Protein AF-A0A0D2LMX5-F1 (afdb_monomer_lite)

Radius of gyration: 14.38 Å; chains: 1; bounding box: 54×28×30 Å

InterPro domains:
  IPR016156 FAD/NAD-linked reductase, dimerisation domain superfamily [G3DSA:3.30.390.30] (10-104)
  IPR016156 FAD/NAD-linked reductase, dimerisation domain superfamily [SSF55424] (2-98)
  IPR048618 Monodehydroascorbate reductase 3-like, C-terminal domain [PF21791] (8-97)
  IPR050446 FAD-dependent Oxidoreductases and Apoptosis Regulators [PTHR43557] (4-88)

Se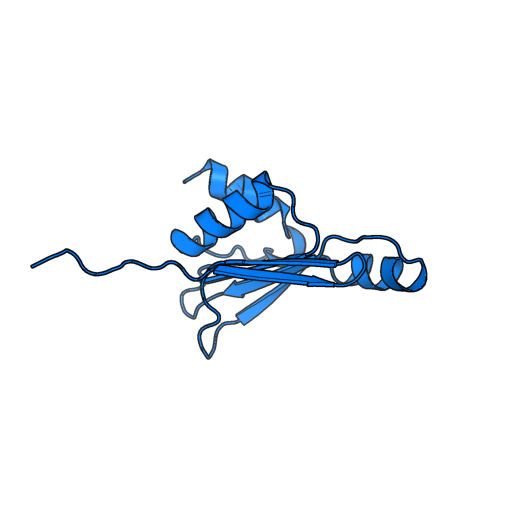quence (108 aa):
DPAPYDYFPFFYSRIFGLSWVFHGLAPPGSKVVPFGLPAALEAAPKGEAAKFGAYWVDAEGRVAGVFLESGSNDENAAAKAVAKARVAAPGDLGEQGAGFLLAAAAKL

Secondary structure (DSSP, 8-state):
-PPP--PPPEEEEEETTEEEEEEE---TTPEEEEESHHHHHHHGGGT----EEEEEE-TTSBEEEEEEES--HHHHHHHHHHHHHTPBPPTTHHHHHHHHHHHHHTT-

Structure (mmCIF, N/CA/C/O backbone):
data_AF-A0A0D2LMX5-F1
#
_entry.id   AF-A0A0D2LMX5-F1
#
loop_
_atom_site.group_PDB
_atom_site.id
_atom_site.type_symbol
_atom_site.label_atom_id
_atom_site.label_alt_id
_atom_site.label_comp_id
_atom_site.label_asym_id
_atom_site.label_entity_id
_atom_site.label_seq_id
_atom_site.pdbx_PDB_ins_code
_atom_site.Cartn_x
_atom_site.Cartn_y
_atom_site.Cartn_z
_atom_site.occupancy
_atom_site.B_iso_or_equiv
_atom_site.auth_seq_id
_atom_site.auth_comp_id
_atom_site.auth_asym_id
_atom_site.auth_atom_id
_atom_site.pdbx_PDB_model_num
ATOM 1 N N . ASP A 1 1 ? -33.982 15.257 -3.112 1.00 77.00 1 ASP A N 1
ATOM 2 C CA . ASP A 1 1 ? -32.548 15.589 -2.995 1.00 77.00 1 ASP A CA 1
ATOM 3 C C . ASP A 1 1 ? -31.690 14.495 -3.604 1.00 77.00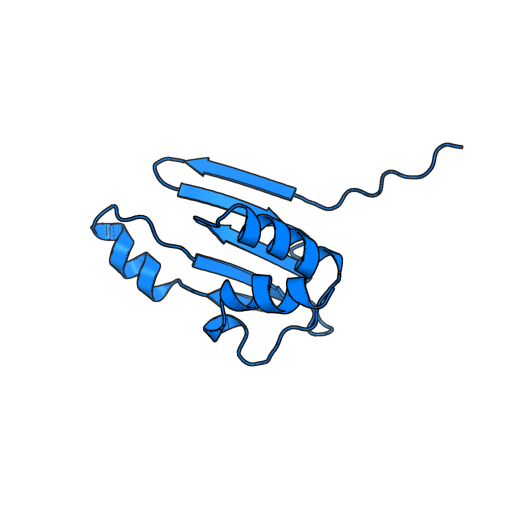 1 ASP A C 1
ATOM 5 O O . ASP A 1 1 ? -32.049 13.329 -3.450 1.00 77.00 1 ASP A O 1
ATOM 9 N N . PRO A 1 2 ? -30.619 14.828 -4.345 1.00 86.12 2 PRO A N 1
ATOM 10 C CA . PRO A 1 2 ? -29.675 13.828 -4.830 1.00 86.12 2 PRO A CA 1
ATOM 11 C C . PRO A 1 2 ? -28.894 13.217 -3.661 1.00 86.12 2 PRO A C 1
ATOM 13 O O . PRO A 1 2 ? -28.642 13.879 -2.653 1.00 86.12 2 PRO A O 1
ATOM 16 N N . ALA A 1 3 ? -28.500 11.952 -3.807 1.00 90.12 3 ALA A N 1
ATOM 17 C CA . ALA A 1 3 ? -27.632 11.295 -2.838 1.00 90.12 3 ALA A CA 1
ATOM 18 C C . ALA A 1 3 ? -26.283 12.040 -2.718 1.00 90.12 3 ALA A C 1
ATOM 20 O O . ALA A 1 3 ? -25.789 12.567 -3.721 1.00 90.12 3 ALA A O 1
ATOM 21 N N . PRO A 1 4 ? -25.675 12.088 -1.518 1.00 93.44 4 PRO A N 1
ATOM 22 C CA . PRO A 1 4 ? -24.372 12.716 -1.329 1.00 93.44 4 PRO A CA 1
ATOM 23 C C . PRO A 1 4 ? -23.278 11.984 -2.120 1.00 93.44 4 PRO A C 1
ATOM 25 O O . PRO A 1 4 ? -23.334 10.769 -2.315 1.00 93.44 4 PRO A O 1
ATOM 28 N N . TYR A 1 5 ? -22.267 12.731 -2.567 1.00 94.00 5 TYR A N 1
ATOM 29 C CA . TYR A 1 5 ? -21.134 12.179 -3.309 1.00 94.00 5 TYR A CA 1
ATOM 30 C C . TYR A 1 5 ? -20.183 11.415 -2.374 1.00 94.00 5 TYR A C 1
ATOM 32 O O . TYR A 1 5 ? -19.491 12.019 -1.555 1.00 94.00 5 TYR A O 1
ATOM 40 N N . ASP A 1 6 ? -20.139 10.088 -2.512 1.00 91.88 6 ASP A N 1
ATOM 41 C CA . ASP A 1 6 ? -19.256 9.194 -1.749 1.00 91.88 6 ASP A CA 1
ATOM 42 C C . ASP A 1 6 ? -17.892 9.033 -2.445 1.00 91.88 6 ASP A C 1
ATOM 44 O O . ASP A 1 6 ? -17.617 8.051 -3.145 1.00 91.88 6 ASP A O 1
ATOM 48 N N . TYR A 1 7 ? -17.039 10.051 -2.315 1.00 94.88 7 TYR A N 1
ATOM 49 C CA . TYR A 1 7 ? -15.689 10.020 -2.873 1.00 94.88 7 TYR A CA 1
ATOM 50 C C . TYR A 1 7 ? -14.752 9.157 -2.028 1.00 94.88 7 TYR A C 1
ATOM 52 O O . TYR A 1 7 ? -14.499 9.455 -0.861 1.00 94.88 7 TYR A O 1
ATOM 60 N N . PHE A 1 8 ? -14.134 8.152 -2.652 1.00 97.00 8 PHE A N 1
ATOM 61 C CA . PHE A 1 8 ? -12.990 7.467 -2.063 1.00 97.00 8 PHE A CA 1
ATOM 62 C C . PHE A 1 8 ? -11.689 8.121 -2.548 1.00 97.00 8 PHE A C 1
ATOM 64 O O . PHE A 1 8 ? -11.441 8.095 -3.759 1.00 97.00 8 PHE A O 1
ATOM 71 N N . PRO A 1 9 ? -10.852 8.686 -1.657 1.00 98.19 9 PRO A N 1
ATOM 72 C CA . PRO A 1 9 ? -9.708 9.460 -2.098 1.00 98.19 9 PRO A CA 1
ATOM 73 C C . PRO A 1 9 ? -8.698 8.636 -2.889 1.00 98.19 9 PRO A C 1
ATOM 75 O O . PRO A 1 9 ? -8.311 7.523 -2.520 1.00 98.19 9 PRO A O 1
ATOM 78 N N . PHE A 1 10 ? -8.283 9.228 -4.001 1.00 98.12 10 PHE A N 1
ATOM 79 C CA . PHE A 1 10 ? -7.293 8.696 -4.910 1.00 98.12 10 PHE A CA 1
ATOM 80 C C . PHE A 1 10 ? -6.392 9.834 -5.374 1.00 98.12 10 PHE A C 1
ATOM 82 O O . PHE A 1 10 ? -6.871 10.889 -5.791 1.00 98.12 10 PHE A O 1
ATOM 89 N N . PHE A 1 11 ? -5.088 9.613 -5.299 1.00 98.19 11 PHE A N 1
ATOM 90 C CA . PHE A 1 11 ? -4.081 10.516 -5.832 1.00 98.19 11 PHE A CA 1
ATOM 91 C C . PHE A 1 11 ? -3.010 9.692 -6.539 1.00 98.19 11 PHE A C 1
ATOM 93 O O . PHE A 1 11 ? -2.763 8.549 -6.168 1.00 98.19 11 PHE A O 1
ATOM 100 N N . TYR A 1 12 ? -2.377 10.245 -7.563 1.00 98.12 12 TYR A N 1
ATOM 101 C CA . TYR A 1 12 ? -1.268 9.587 -8.240 1.00 98.12 12 TYR A CA 1
ATOM 102 C C . TYR A 1 12 ? -0.325 10.632 -8.817 1.00 98.12 12 TYR A C 1
ATOM 104 O O . TYR A 1 12 ? -0.717 11.776 -9.055 1.00 98.12 12 TYR A O 1
ATOM 112 N N . SER A 1 13 ? 0.914 10.227 -9.068 1.00 97.81 13 SER A N 1
ATOM 113 C CA . SER A 1 13 ? 1.858 11.042 -9.820 1.00 97.81 13 SER A CA 1
ATOM 114 C C . SER A 1 13 ? 2.847 10.171 -10.577 1.00 97.81 13 SER A C 1
ATOM 116 O O . SER A 1 13 ? 3.034 8.989 -10.281 1.00 97.81 13 SER A O 1
ATOM 118 N N . ARG A 1 14 ? 3.467 10.770 -11.592 1.00 96.31 14 ARG A N 1
ATOM 119 C CA . ARG A 1 14 ? 4.505 10.150 -12.409 1.00 96.31 14 ARG A CA 1
ATOM 120 C C . ARG A 1 14 ? 5.602 11.160 -12.675 1.00 96.31 14 ARG A C 1
ATOM 122 O O . ARG A 1 14 ? 5.317 12.277 -13.106 1.00 96.31 14 ARG A O 1
ATOM 129 N N . ILE A 1 15 ? 6.842 10.766 -12.426 1.00 93.69 15 ILE A N 1
ATOM 130 C CA . ILE A 1 15 ? 8.015 11.590 -12.708 1.00 93.69 15 ILE A CA 1
ATOM 131 C C . ILE A 1 15 ? 9.225 10.690 -12.953 1.00 93.69 15 ILE A C 1
ATOM 133 O O . ILE A 1 15 ? 9.467 9.748 -12.203 1.00 93.69 15 ILE A O 1
ATOM 137 N N . PHE A 1 16 ? 9.994 10.971 -14.006 1.00 89.19 16 PHE A N 1
ATOM 138 C CA . PHE A 1 16 ? 11.065 10.082 -14.473 1.00 89.19 16 PHE A CA 1
ATOM 139 C C . PHE A 1 16 ? 10.542 8.647 -14.694 1.00 89.19 16 PHE A C 1
ATOM 141 O O . PHE A 1 16 ? 9.513 8.471 -15.342 1.00 89.19 16 PHE A O 1
ATOM 148 N N . GLY A 1 17 ? 11.237 7.635 -14.167 1.00 87.19 17 GLY A N 1
ATOM 149 C CA . GLY A 1 17 ? 10.792 6.239 -14.169 1.00 87.19 17 GLY A CA 1
ATOM 150 C C . GLY A 1 17 ? 9.832 5.870 -13.032 1.00 87.19 17 GLY A C 1
ATOM 151 O O . GLY A 1 17 ? 9.473 4.704 -12.925 1.00 87.19 17 GLY A O 1
ATOM 152 N N . LEU A 1 18 ? 9.432 6.825 -12.185 1.00 91.69 18 LEU A N 1
ATOM 153 C CA . LEU A 1 18 ? 8.546 6.585 -11.045 1.00 91.69 18 LEU A CA 1
ATOM 154 C C . LEU A 1 18 ? 7.082 6.768 -11.446 1.00 91.69 18 LEU A C 1
ATOM 156 O O . LEU A 1 18 ? 6.716 7.723 -12.143 1.00 91.69 18 LEU A O 1
ATOM 160 N N . SER A 1 19 ? 6.232 5.872 -10.960 1.00 95.44 19 SER A N 1
ATOM 161 C CA . SER A 1 19 ? 4.786 5.929 -11.104 1.00 95.44 19 SER A CA 1
ATOM 162 C C . SER A 1 19 ? 4.126 5.347 -9.865 1.00 95.44 19 SER A C 1
ATOM 164 O O . SER A 1 19 ? 4.043 4.126 -9.708 1.00 95.44 19 SER A O 1
ATOM 166 N N . TRP A 1 20 ? 3.547 6.222 -9.050 1.00 98.06 20 TRP A N 1
ATOM 167 C CA . TRP A 1 20 ? 2.923 5.833 -7.796 1.00 98.06 20 TRP A CA 1
ATOM 168 C C . TRP A 1 20 ? 1.472 6.268 -7.702 1.00 98.06 20 TRP A C 1
ATOM 170 O O . TRP A 1 20 ? 1.046 7.278 -8.272 1.00 98.06 20 TRP A O 1
ATOM 180 N N . VAL A 1 21 ? 0.725 5.497 -6.922 1.00 98.38 21 VAL A N 1
ATOM 181 C CA . VAL A 1 21 ? -0.652 5.785 -6.536 1.00 98.38 21 VAL A CA 1
ATOM 182 C C . VAL A 1 21 ? -0.777 5.845 -5.020 1.00 98.38 21 VAL A C 1
ATOM 184 O O . VAL A 1 21 ? -0.013 5.222 -4.283 1.00 98.38 21 VAL A O 1
ATOM 187 N N . PHE A 1 22 ? -1.786 6.572 -4.563 1.00 98.69 22 PHE A N 1
ATOM 188 C CA . PHE A 1 22 ? -2.264 6.577 -3.197 1.00 98.69 22 PHE A CA 1
ATOM 189 C C . PHE A 1 22 ? -3.776 6.354 -3.183 1.00 98.69 22 PHE A C 1
ATOM 191 O O . PHE A 1 22 ? -4.531 7.090 -3.823 1.00 98.69 22 PHE A O 1
ATOM 198 N N . HIS A 1 23 ? -4.214 5.347 -2.436 1.00 98.56 23 HIS A N 1
ATOM 199 C CA . HIS A 1 23 ? -5.617 5.020 -2.208 1.00 98.56 23 HIS A CA 1
ATOM 200 C C . HIS A 1 23 ? -5.971 5.223 -0.738 1.00 98.56 23 HIS A C 1
ATOM 202 O O . HIS A 1 23 ? -5.273 4.707 0.129 1.00 98.56 23 HIS A O 1
ATOM 208 N N . GLY A 1 24 ? -7.089 5.893 -0.456 1.00 98.19 24 GLY A N 1
ATOM 209 C CA . GLY A 1 24 ? -7.623 6.039 0.897 1.00 98.19 24 GLY A CA 1
ATOM 210 C C . GLY A 1 24 ? -7.132 7.289 1.617 1.00 98.19 24 GLY A C 1
ATOM 211 O O . GLY A 1 24 ? -7.041 8.362 1.032 1.00 98.19 24 GLY A O 1
ATOM 212 N N . LEU A 1 25 ? -6.898 7.184 2.919 1.00 96.88 25 LEU A N 1
ATOM 213 C CA . LEU A 1 25 ? -6.609 8.321 3.789 1.00 96.88 25 LEU A CA 1
ATOM 214 C C . LEU A 1 25 ? -5.302 8.119 4.547 1.00 96.88 25 LEU A C 1
ATOM 216 O O . LEU A 1 25 ? -4.903 6.997 4.843 1.00 96.88 25 LEU A O 1
ATOM 220 N N . ALA A 1 26 ? -4.695 9.235 4.939 1.00 95.94 26 ALA A N 1
ATOM 221 C CA . ALA A 1 26 ? -3.600 9.290 5.900 1.00 95.94 26 ALA A CA 1
ATOM 222 C C . ALA A 1 26 ? -4.068 10.046 7.160 1.00 95.94 26 ALA A C 1
ATOM 224 O O . ALA A 1 26 ? -3.736 11.223 7.318 1.00 95.94 26 ALA A O 1
ATOM 225 N N . PRO A 1 27 ? -4.915 9.441 8.020 1.00 92.56 27 PRO A N 1
ATOM 226 C CA . PRO A 1 27 ? -5.452 10.132 9.187 1.00 92.56 27 PRO A CA 1
ATOM 227 C C . PRO A 1 27 ? -4.337 10.515 10.172 1.00 92.56 27 PRO A C 1
ATOM 229 O O . PRO A 1 27 ? -3.393 9.745 10.350 1.00 92.56 27 PRO A O 1
ATOM 232 N N . PRO A 1 28 ? -4.438 11.653 10.876 1.00 93.75 28 PRO A N 1
ATOM 233 C CA . PRO A 1 28 ? -3.526 11.961 11.972 1.00 93.75 28 PRO A CA 1
ATOM 234 C C . PRO A 1 28 ? -3.466 10.818 12.996 1.00 93.75 28 PRO A C 1
ATOM 236 O O . PRO A 1 28 ? -4.493 10.253 13.363 1.00 93.75 28 PRO A O 1
ATOM 239 N N . GLY A 1 29 ? -2.260 10.476 13.456 1.00 92.75 29 GLY A N 1
ATOM 240 C CA . GLY A 1 29 ? -2.048 9.408 14.441 1.00 92.75 29 GLY A CA 1
ATOM 241 C C . GLY A 1 29 ? -2.018 7.985 13.873 1.00 92.75 29 GLY A C 1
ATOM 242 O O . GLY A 1 29 ? -1.762 7.049 14.626 1.00 92.75 29 GLY A O 1
ATOM 243 N N . SER A 1 30 ? -2.221 7.796 12.566 1.00 96.94 30 SER A N 1
ATOM 244 C CA . SER A 1 30 ? -2.042 6.486 11.933 1.00 96.94 30 SER A CA 1
ATOM 245 C C . SER A 1 30 ? -0.588 6.014 12.001 1.00 96.94 30 SER A C 1
ATOM 247 O O . SER A 1 30 ? 0.338 6.796 11.762 1.00 96.94 30 SER A O 1
ATOM 249 N N . LYS A 1 31 ? -0.385 4.715 12.225 1.00 98.25 31 LYS A N 1
ATOM 250 C CA . LYS A 1 31 ? 0.924 4.072 12.097 1.00 98.25 31 LYS A CA 1
ATOM 251 C C . LYS A 1 31 ? 1.250 3.877 10.617 1.00 98.25 31 LYS A C 1
ATOM 253 O O . LYS A 1 31 ? 0.485 3.244 9.894 1.00 98.25 31 LYS A O 1
ATOM 258 N N . VAL A 1 32 ? 2.405 4.377 10.182 1.00 98.44 32 VAL A N 1
ATOM 259 C CA . VAL A 1 32 ? 2.920 4.131 8.829 1.00 98.44 32 VAL A CA 1
ATOM 260 C C . VAL A 1 32 ? 3.744 2.844 8.833 1.00 98.44 32 VAL A C 1
ATOM 262 O O . VAL A 1 32 ? 4.674 2.709 9.627 1.00 98.44 32 VAL A O 1
ATOM 265 N N . VAL A 1 33 ? 3.402 1.895 7.962 1.00 98.56 33 VAL A N 1
ATOM 266 C CA . VAL A 1 33 ? 4.104 0.612 7.810 1.00 98.56 33 VAL A CA 1
ATOM 267 C C . VAL A 1 33 ? 4.737 0.555 6.417 1.00 98.56 33 VAL A C 1
ATOM 269 O O . VAL A 1 33 ? 4.026 0.278 5.448 1.00 98.56 33 VAL A O 1
ATOM 272 N N . PRO A 1 34 ? 6.040 0.864 6.281 1.00 98.38 34 PRO A N 1
ATOM 273 C CA . PRO A 1 34 ? 6.732 0.803 4.999 1.00 98.38 34 PRO A CA 1
ATOM 274 C C . PRO A 1 34 ? 7.059 -0.641 4.594 1.00 98.38 34 PRO A C 1
ATOM 276 O O . PRO A 1 34 ? 7.269 -1.501 5.448 1.00 98.38 34 PRO A O 1
ATOM 279 N N . PHE A 1 35 ? 7.172 -0.886 3.289 1.00 98.25 35 PHE A N 1
ATOM 280 C CA . PHE A 1 35 ? 7.651 -2.149 2.724 1.00 98.25 35 PHE A CA 1
ATOM 281 C C . PHE A 1 35 ? 8.490 -1.905 1.465 1.00 98.25 35 PHE A C 1
ATOM 283 O O . PHE A 1 35 ? 8.346 -0.884 0.795 1.00 98.25 35 PHE A O 1
ATOM 290 N N . GLY A 1 36 ? 9.377 -2.845 1.132 1.00 96.62 36 GLY A N 1
ATOM 291 C CA . GLY A 1 36 ? 10.175 -2.809 -0.104 1.00 96.62 36 GLY A CA 1
ATOM 292 C C . GLY A 1 36 ? 11.274 -1.736 -0.168 1.00 96.62 36 GLY A C 1
ATOM 293 O O . GLY A 1 36 ? 12.021 -1.701 -1.142 1.00 96.62 36 GLY A O 1
ATOM 294 N N . LEU A 1 37 ? 11.425 -0.889 0.860 1.00 94.06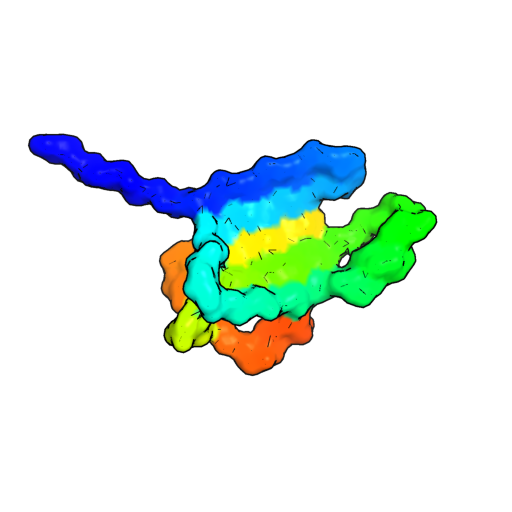 37 LEU A N 1
ATOM 295 C CA . LEU A 1 37 ? 12.418 0.195 0.870 1.00 94.06 37 LEU A CA 1
ATOM 296 C C . LEU A 1 37 ? 13.873 -0.274 0.691 1.00 94.06 37 LEU A C 1
ATOM 298 O O . LEU A 1 37 ? 14.567 0.357 -0.100 1.00 94.06 37 LEU A O 1
ATOM 302 N N . PRO A 1 38 ? 14.362 -1.348 1.348 1.00 94.00 38 PRO A N 1
ATOM 303 C CA . PRO A 1 38 ? 15.749 -1.779 1.164 1.00 94.00 38 PRO A CA 1
ATOM 304 C C . PRO A 1 38 ? 16.083 -2.111 -0.297 1.00 94.00 38 PRO A C 1
ATOM 306 O O . PRO A 1 38 ? 17.037 -1.568 -0.843 1.00 94.00 38 PRO A O 1
ATOM 309 N N . ALA A 1 39 ? 15.238 -2.905 -0.964 1.00 90.62 39 ALA A N 1
ATOM 310 C CA . ALA A 1 39 ? 15.416 -3.247 -2.376 1.00 90.62 39 ALA A CA 1
ATOM 311 C C . ALA A 1 39 ? 15.340 -2.008 -3.287 1.00 90.62 39 ALA A C 1
ATOM 313 O O . ALA A 1 39 ? 16.106 -1.887 -4.241 1.00 90.62 39 ALA A O 1
ATOM 314 N N . ALA A 1 40 ? 14.456 -1.054 -2.973 1.00 92.62 40 ALA A N 1
ATOM 315 C CA . ALA A 1 40 ? 14.360 0.196 -3.721 1.00 92.62 40 ALA A CA 1
ATOM 316 C C . ALA A 1 40 ? 15.607 1.080 -3.577 1.00 92.62 40 ALA A C 1
ATOM 318 O O . ALA A 1 40 ? 16.066 1.659 -4.562 1.00 92.62 40 ALA A O 1
ATOM 319 N N . LEU A 1 41 ? 16.191 1.152 -2.379 1.00 93.19 41 LEU A N 1
ATOM 320 C CA . LEU A 1 41 ? 17.428 1.896 -2.135 1.00 93.19 41 LEU A CA 1
ATOM 321 C C . LEU A 1 41 ? 18.635 1.264 -2.840 1.00 93.19 41 LEU A C 1
ATOM 323 O O . LEU A 1 41 ? 19.513 1.991 -3.297 1.00 93.19 41 LEU A O 1
ATOM 327 N N . GLU A 1 42 ? 18.670 -0.062 -2.975 1.00 94.25 42 GLU A N 1
ATOM 328 C CA . GLU A 1 42 ? 19.712 -0.763 -3.738 1.00 94.25 42 GLU A CA 1
ATOM 329 C C . GLU A 1 42 ? 19.576 -0.584 -5.259 1.00 94.25 42 GLU A C 1
ATOM 331 O O . GLU A 1 42 ? 20.585 -0.537 -5.971 1.00 94.25 42 GLU A O 1
ATOM 336 N N . ALA A 1 43 ? 18.345 -0.476 -5.764 1.00 90.88 43 ALA A N 1
ATOM 337 C CA . ALA A 1 43 ? 18.043 -0.284 -7.183 1.00 90.88 43 ALA A CA 1
ATOM 338 C C . ALA A 1 43 ? 18.263 1.167 -7.653 1.00 90.88 43 ALA A C 1
ATOM 340 O O . ALA A 1 43 ? 18.690 1.402 -8.787 1.00 90.88 43 ALA A O 1
ATOM 341 N N . ALA A 1 44 ? 18.021 2.152 -6.779 1.00 88.94 44 ALA A N 1
ATOM 342 C CA . ALA A 1 44 ? 18.023 3.570 -7.142 1.00 88.94 44 ALA A CA 1
ATOM 343 C C . ALA A 1 44 ? 19.335 4.070 -7.794 1.00 88.94 44 ALA A C 1
ATOM 345 O O . ALA A 1 44 ? 19.247 4.728 -8.833 1.00 88.94 44 ALA A O 1
ATOM 346 N N . PRO A 1 45 ? 20.550 3.741 -7.298 1.00 90.94 45 PRO A N 1
ATOM 347 C CA . PRO A 1 45 ? 21.800 4.170 -7.935 1.00 90.94 45 PRO A CA 1
ATOM 348 C C . PRO A 1 45 ? 22.022 3.578 -9.333 1.00 90.94 45 PRO A C 1
ATOM 350 O O . PRO A 1 45 ? 22.820 4.110 -10.102 1.00 90.94 45 PRO A O 1
ATOM 353 N N . LYS A 1 46 ? 21.336 2.476 -9.662 1.00 90.56 46 LYS A N 1
ATOM 354 C CA . LYS A 1 46 ? 21.435 1.773 -10.950 1.00 90.56 46 LYS A CA 1
ATOM 355 C C . LYS A 1 46 ? 20.395 2.258 -11.965 1.00 90.56 46 LYS A C 1
ATOM 357 O O . LYS A 1 46 ? 20.410 1.813 -13.107 1.00 90.56 46 LYS A O 1
ATOM 362 N N . GLY A 1 47 ? 19.490 3.154 -11.557 1.00 84.19 47 GLY A N 1
ATOM 363 C CA . GLY A 1 47 ? 18.353 3.573 -12.378 1.00 84.19 47 GLY A CA 1
ATOM 364 C C . GLY A 1 47 ? 17.334 2.454 -12.617 1.00 84.19 47 GLY A C 1
ATOM 365 O O . GLY A 1 47 ? 16.547 2.532 -13.558 1.00 84.19 47 GLY A O 1
ATOM 366 N N . GLU A 1 48 ? 17.358 1.406 -11.793 1.00 86.88 48 GLU A N 1
ATOM 367 C CA . GLU A 1 48 ? 16.441 0.275 -11.888 1.00 86.88 48 GLU A CA 1
ATOM 368 C C . GLU A 1 48 ? 15.118 0.614 -11.188 1.00 86.88 48 GLU A C 1
ATOM 370 O O . GLU A 1 48 ? 15.097 1.217 -10.112 1.00 86.88 48 GLU A O 1
ATOM 375 N N . ALA A 1 49 ? 13.996 0.224 -11.798 1.00 84.88 49 ALA A N 1
ATOM 376 C CA . ALA A 1 49 ? 12.689 0.364 -11.171 1.00 84.88 49 ALA A CA 1
ATOM 377 C C . ALA A 1 49 ? 12.554 -0.626 -10.007 1.00 84.88 49 ALA A C 1
ATOM 379 O O . ALA A 1 49 ? 12.912 -1.798 -10.130 1.00 84.88 49 ALA A O 1
ATOM 380 N N . ALA A 1 50 ? 11.984 -0.169 -8.895 1.00 91.75 50 ALA A N 1
ATOM 381 C CA . ALA A 1 50 ? 11.732 -1.002 -7.733 1.00 91.75 50 ALA A CA 1
ATOM 382 C C . ALA A 1 50 ? 10.347 -0.728 -7.158 1.00 91.75 50 ALA A C 1
ATOM 384 O O . ALA A 1 50 ? 9.895 0.412 -7.083 1.00 91.75 50 ALA A O 1
ATOM 385 N N . LYS A 1 51 ? 9.693 -1.800 -6.715 1.00 95.50 51 LYS A N 1
ATOM 386 C CA . LYS A 1 51 ? 8.391 -1.737 -6.062 1.00 95.50 51 LYS A CA 1
ATOM 387 C C . LYS A 1 51 ? 8.575 -1.562 -4.565 1.00 95.50 51 LYS A C 1
ATOM 389 O O . LYS A 1 51 ? 9.185 -2.398 -3.902 1.00 95.50 51 LYS A O 1
ATOM 394 N N . PHE A 1 52 ? 7.997 -0.499 -4.034 1.00 97.88 52 PHE A N 1
ATOM 395 C CA . PHE A 1 52 ? 7.952 -0.232 -2.605 1.00 97.88 52 PHE A CA 1
ATOM 396 C C . PHE A 1 52 ? 6.685 0.544 -2.277 1.00 97.88 52 PHE A C 1
ATOM 398 O O . PHE A 1 52 ? 6.001 1.072 -3.159 1.00 97.88 52 PHE A O 1
ATOM 405 N N . GLY A 1 53 ? 6.360 0.615 -0.996 1.00 98.25 53 GLY A N 1
ATOM 406 C CA . GLY A 1 53 ? 5.191 1.358 -0.591 1.00 98.25 53 GLY A CA 1
ATOM 407 C C . GLY A 1 53 ? 5.070 1.527 0.906 1.00 98.25 53 GLY A C 1
ATOM 408 O O . GLY A 1 53 ? 5.997 1.245 1.669 1.00 98.25 53 GLY A O 1
ATOM 409 N N . ALA A 1 54 ? 3.904 2.008 1.319 1.00 98.69 54 ALA A N 1
ATOM 410 C CA . ALA A 1 54 ? 3.567 2.130 2.723 1.00 98.69 54 ALA A CA 1
ATOM 411 C C . ALA A 1 54 ? 2.062 2.009 2.949 1.00 98.69 54 ALA A C 1
ATOM 413 O O . ALA A 1 54 ? 1.249 2.468 2.143 1.00 98.69 54 ALA A O 1
ATOM 414 N N . TYR A 1 55 ? 1.712 1.429 4.090 1.00 98.75 55 TYR A N 1
ATOM 415 C CA . TYR A 1 55 ? 0.353 1.397 4.609 1.00 98.75 55 TYR A CA 1
ATOM 416 C C . TYR A 1 55 ? 0.177 2.449 5.694 1.00 98.75 55 TYR A C 1
ATOM 418 O O . TYR A 1 55 ? 1.047 2.614 6.547 1.00 98.75 55 TYR A O 1
ATOM 426 N N . TRP A 1 56 ? -0.978 3.102 5.707 1.00 98.75 56 TRP A N 1
ATOM 427 C CA . TRP A 1 56 ? -1.456 3.889 6.836 1.00 98.75 56 TRP A CA 1
ATOM 428 C C . TRP A 1 56 ? -2.450 3.030 7.600 1.00 98.75 56 TRP A C 1
ATOM 430 O O . TRP A 1 56 ? -3.508 2.692 7.071 1.00 98.75 56 TRP A O 1
ATOM 440 N N . VAL A 1 57 ? -2.093 2.661 8.825 1.00 98.62 57 VAL A N 1
ATOM 441 C CA . VAL A 1 57 ? -2.915 1.846 9.721 1.00 98.62 57 VAL A CA 1
ATOM 442 C C . VAL A 1 57 ? -3.551 2.760 10.765 1.00 98.62 57 VAL A C 1
ATOM 444 O O . VAL A 1 57 ? -2.838 3.486 11.459 1.00 98.62 57 VAL A O 1
ATOM 447 N N . ASP A 1 58 ? -4.881 2.771 10.844 1.00 97.44 58 ASP A N 1
ATOM 448 C CA . ASP A 1 58 ? -5.624 3.585 11.810 1.00 97.44 58 ASP A CA 1
ATOM 449 C C . ASP A 1 58 ? -5.498 3.063 13.253 1.00 97.44 58 ASP A C 1
ATOM 451 O O . ASP A 1 58 ? -4.857 2.044 13.521 1.00 97.44 58 ASP A O 1
ATOM 455 N N . ALA A 1 59 ? -6.074 3.803 14.204 1.00 95.81 59 ALA A N 1
ATOM 456 C CA . ALA A 1 59 ? -5.996 3.486 15.629 1.00 95.81 59 ALA A CA 1
ATOM 457 C C . ALA A 1 59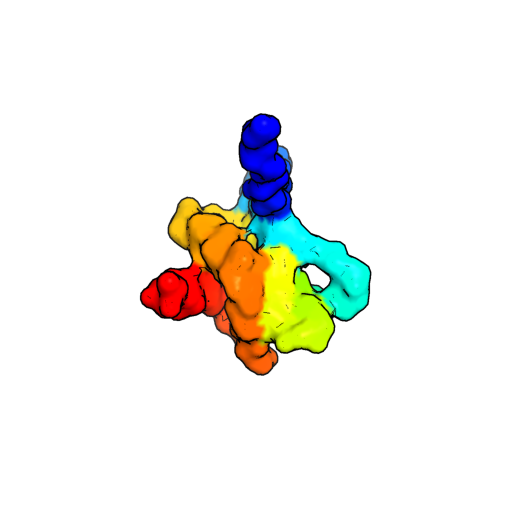 ? -6.650 2.138 15.980 1.00 95.81 59 ALA A C 1
ATOM 459 O O . ALA A 1 59 ? -6.291 1.528 16.985 1.00 95.81 59 ALA A O 1
ATOM 460 N N . GLU A 1 60 ? -7.564 1.645 15.139 1.00 96.25 60 GLU A N 1
ATOM 461 C CA . GLU A 1 60 ? -8.198 0.335 15.288 1.00 96.25 60 GLU A CA 1
ATOM 462 C C . GLU A 1 60 ? -7.397 -0.793 14.619 1.00 96.25 60 GLU A C 1
ATOM 464 O O . GLU A 1 60 ? -7.851 -1.936 14.579 1.00 96.25 60 GLU A O 1
ATOM 469 N N . GLY A 1 61 ? -6.209 -0.498 14.085 1.00 97.56 61 GLY A N 1
ATOM 470 C CA . GLY A 1 61 ? -5.358 -1.495 13.448 1.00 97.56 61 GLY A CA 1
ATOM 471 C C . GLY A 1 61 ? -5.812 -1.872 12.038 1.00 97.56 61 GLY A C 1
ATOM 472 O O . GLY A 1 61 ? -5.516 -2.976 11.586 1.00 97.56 61 GLY A O 1
ATOM 473 N N . ARG A 1 62 ? -6.536 -1.000 11.326 1.00 98.25 62 ARG A N 1
ATOM 474 C CA . ARG A 1 62 ? -7.045 -1.270 9.971 1.00 98.25 62 ARG A CA 1
ATOM 475 C C . ARG A 1 62 ? -6.346 -0.420 8.925 1.00 98.25 62 ARG A C 1
ATOM 477 O O . ARG A 1 62 ? -5.963 0.719 9.177 1.00 98.25 62 ARG A O 1
ATOM 484 N N . VAL A 1 63 ? -6.211 -0.957 7.718 1.00 98.69 63 VAL A N 1
ATOM 485 C CA . VAL A 1 63 ? -5.616 -0.241 6.588 1.00 98.69 63 VAL A CA 1
ATOM 486 C C . VAL A 1 63 ? -6.552 0.882 6.142 1.00 98.69 63 VAL A C 1
ATOM 488 O O . VAL A 1 63 ? -7.618 0.644 5.579 1.00 98.69 63 VAL A O 1
ATOM 491 N N . ALA A 1 64 ? -6.130 2.115 6.398 1.00 98.50 64 ALA A N 1
ATOM 492 C CA . ALA A 1 64 ? -6.813 3.350 6.036 1.00 98.50 64 ALA A CA 1
ATOM 493 C C . ALA A 1 64 ? -6.346 3.908 4.690 1.00 98.50 64 ALA A C 1
ATOM 495 O O . ALA A 1 64 ? -7.133 4.532 3.974 1.00 98.50 64 ALA A O 1
ATOM 496 N N . GLY A 1 65 ? -5.071 3.696 4.364 1.00 98.69 65 GLY A N 1
ATOM 497 C CA . GLY A 1 65 ? -4.450 4.207 3.153 1.00 98.69 65 GLY A CA 1
ATOM 498 C C . GLY A 1 65 ? -3.300 3.335 2.673 1.00 98.69 65 GLY A C 1
ATOM 499 O O . GLY A 1 65 ? -2.652 2.651 3.466 1.00 98.69 65 GLY A O 1
ATOM 500 N N . VAL A 1 66 ? -3.055 3.362 1.367 1.00 98.81 66 VAL A N 1
ATOM 501 C CA . VAL A 1 66 ? -1.994 2.596 0.706 1.00 98.81 66 VAL A CA 1
ATOM 502 C C . VAL A 1 66 ? -1.307 3.492 -0.310 1.00 98.81 66 VAL A C 1
ATOM 504 O O . VAL A 1 66 ? -1.954 3.975 -1.236 1.00 98.81 66 VAL A O 1
ATOM 507 N N . PHE A 1 67 ? -0.001 3.679 -0.149 1.00 98.75 67 PHE A N 1
ATOM 508 C CA . PHE A 1 67 ? 0.895 4.212 -1.169 1.00 98.75 67 PHE A CA 1
ATOM 509 C C . PHE A 1 67 ? 1.612 3.044 -1.850 1.00 98.75 67 PHE A C 1
ATOM 511 O O . PHE A 1 67 ? 2.152 2.176 -1.157 1.00 98.75 67 PHE A O 1
ATOM 518 N N . LEU A 1 68 ? 1.648 3.037 -3.182 1.00 98.62 68 LEU A N 1
ATOM 519 C CA . LEU A 1 68 ? 2.334 2.008 -3.958 1.00 98.62 68 LEU A CA 1
ATOM 520 C C . LEU A 1 68 ? 3.039 2.625 -5.168 1.00 98.62 68 LEU A C 1
ATOM 522 O O . LEU A 1 68 ? 2.390 3.176 -6.056 1.00 98.62 68 LEU A O 1
ATOM 526 N N . GLU A 1 69 ? 4.364 2.506 -5.196 1.00 98.00 69 GLU A N 1
ATOM 527 C CA . GLU A 1 69 ? 5.213 2.817 -6.347 1.00 98.00 69 GLU A CA 1
ATOM 528 C C . GLU A 1 69 ? 5.409 1.558 -7.197 1.00 98.00 69 GLU A C 1
ATOM 530 O O . GLU A 1 69 ? 5.621 0.466 -6.663 1.00 98.00 69 GLU A O 1
ATOM 535 N N . SER A 1 70 ? 5.348 1.711 -8.524 1.00 96.06 70 SER A N 1
ATOM 536 C CA . SER A 1 70 ? 5.567 0.625 -9.488 1.00 96.06 70 SER A CA 1
ATOM 537 C C . SER A 1 70 ? 4.621 -0.576 -9.290 1.00 96.06 70 SER A C 1
ATOM 539 O O . SER A 1 70 ? 4.980 -1.730 -9.540 1.00 96.06 70 SER A O 1
ATOM 541 N N . GLY A 1 71 ? 3.393 -0.306 -8.831 1.00 96.69 71 GLY A N 1
ATOM 542 C CA . GLY A 1 71 ? 2.331 -1.298 -8.656 1.00 96.69 71 GLY A CA 1
ATOM 543 C C . GLY A 1 71 ? 1.693 -1.736 -9.973 1.00 96.69 71 GLY A C 1
ATOM 544 O O . GLY A 1 71 ? 1.431 -0.909 -10.851 1.00 96.69 71 GLY A O 1
ATOM 545 N N . SER A 1 72 ? 1.394 -3.029 -10.101 1.00 97.00 72 SER A N 1
ATOM 546 C CA . SER A 1 72 ? 0.596 -3.555 -11.211 1.00 97.00 72 SER A CA 1
ATOM 547 C C . SER A 1 72 ? -0.858 -3.073 -11.131 1.00 97.00 72 SER A C 1
ATOM 549 O O . SER A 1 72 ? -1.321 -2.598 -10.092 1.00 97.00 72 SER A O 1
ATOM 551 N N . ASN A 1 73 ? -1.618 -3.216 -12.221 1.00 97.31 73 ASN A N 1
ATOM 552 C CA . ASN A 1 73 ? -3.045 -2.877 -12.215 1.00 97.31 73 ASN A CA 1
ATOM 553 C C . ASN A 1 73 ? -3.821 -3.662 -11.144 1.00 97.31 73 ASN A C 1
ATOM 555 O O . ASN A 1 73 ? -4.648 -3.073 -10.449 1.00 97.31 73 ASN A O 1
ATOM 559 N N . ASP A 1 74 ? -3.509 -4.948 -10.973 1.00 98.25 74 ASP A N 1
ATOM 560 C CA . ASP A 1 74 ? -4.159 -5.808 -9.979 1.00 98.25 74 ASP A CA 1
ATOM 561 C C . ASP A 1 74 ? -3.797 -5.385 -8.553 1.00 98.25 74 ASP A C 1
ATOM 563 O O . ASP A 1 74 ? -4.666 -5.307 -7.688 1.00 98.25 74 ASP A O 1
ATOM 567 N N . GLU A 1 75 ? -2.532 -5.033 -8.307 1.00 98.38 75 GLU A N 1
ATOM 568 C CA . 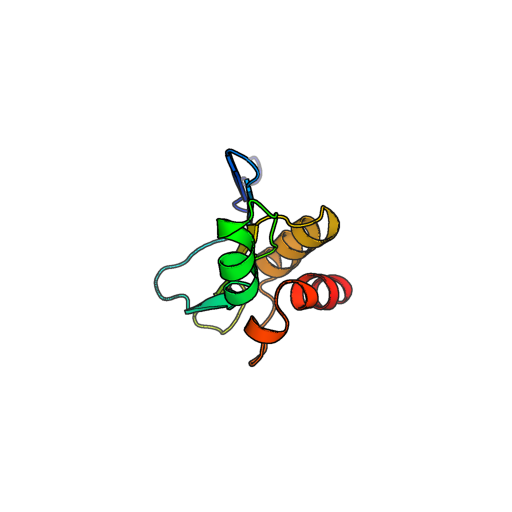GLU A 1 75 ? -2.094 -4.532 -7.002 1.00 98.38 75 GLU A CA 1
ATOM 569 C C . GLU A 1 75 ? -2.735 -3.180 -6.674 1.00 98.38 75 GLU A C 1
ATOM 571 O O . GLU A 1 75 ? -3.179 -2.975 -5.547 1.00 98.38 75 GLU A O 1
ATOM 576 N N . ASN A 1 76 ? -2.854 -2.273 -7.648 1.00 98.38 76 ASN A N 1
ATOM 577 C CA . ASN A 1 76 ? -3.518 -0.980 -7.458 1.00 98.38 76 ASN A CA 1
ATOM 578 C C . ASN A 1 76 ? -5.024 -1.156 -7.181 1.00 98.38 76 ASN A C 1
ATOM 580 O O . ASN A 1 76 ? -5.581 -0.515 -6.285 1.00 98.38 76 ASN A O 1
ATOM 584 N N . ALA A 1 77 ? -5.695 -2.063 -7.899 1.00 98.44 77 ALA A N 1
ATOM 585 C CA . ALA A 1 77 ? -7.094 -2.400 -7.641 1.00 98.44 77 ALA A CA 1
ATOM 586 C C . ALA A 1 77 ? -7.282 -3.025 -6.248 1.00 98.44 77 ALA A C 1
ATOM 588 O O . ALA A 1 77 ? -8.196 -2.640 -5.511 1.00 98.44 77 ALA A O 1
ATOM 589 N N . ALA A 1 78 ? -6.384 -3.931 -5.856 1.00 98.69 78 ALA A N 1
ATOM 590 C CA . ALA A 1 78 ? -6.379 -4.546 -4.537 1.00 98.69 78 ALA A CA 1
ATOM 591 C C . ALA A 1 78 ? -6.101 -3.522 -3.422 1.00 98.69 78 ALA A C 1
ATOM 593 O O . ALA A 1 78 ? -6.809 -3.515 -2.418 1.00 98.69 78 ALA A O 1
ATOM 594 N N . ALA A 1 79 ? -5.159 -2.593 -3.617 1.00 98.62 79 ALA A N 1
ATOM 595 C CA . ALA A 1 79 ? -4.892 -1.480 -2.700 1.00 98.62 79 ALA A CA 1
ATOM 596 C C . ALA A 1 79 ? -6.149 -0.649 -2.427 1.00 98.62 79 ALA A C 1
ATOM 598 O O . ALA A 1 79 ? -6.481 -0.380 -1.269 1.00 98.62 79 ALA A O 1
ATOM 599 N N . LYS A 1 80 ? -6.892 -0.297 -3.483 1.00 98.62 80 LYS A N 1
ATOM 600 C CA . LYS A 1 80 ? -8.180 0.390 -3.354 1.00 98.62 80 LYS A CA 1
ATOM 601 C C . LYS A 1 80 ? -9.182 -0.429 -2.539 1.00 98.62 80 LYS A C 1
ATOM 603 O O . LYS A 1 80 ? -9.815 0.127 -1.644 1.00 98.62 80 LYS A O 1
ATOM 608 N N . ALA A 1 81 ? -9.346 -1.715 -2.854 1.00 98.56 81 ALA A N 1
ATOM 609 C CA . ALA A 1 81 ? -10.315 -2.583 -2.185 1.00 98.56 81 ALA A CA 1
ATOM 610 C C . ALA A 1 81 ? -10.002 -2.740 -0.689 1.00 98.56 81 ALA A C 1
ATOM 612 O O . ALA A 1 81 ? -10.870 -2.502 0.150 1.00 98.56 81 ALA A O 1
ATOM 613 N N . VAL A 1 82 ? -8.745 -3.041 -0.358 1.00 98.69 82 VAL A N 1
ATOM 614 C CA . VAL A 1 82 ? -8.250 -3.216 1.015 1.00 98.69 82 VAL A CA 1
ATOM 615 C C . VAL A 1 82 ? -8.447 -1.950 1.852 1.00 98.69 82 VAL A C 1
ATOM 617 O O . VAL A 1 82 ? -8.999 -2.022 2.952 1.00 98.69 82 VAL A O 1
ATOM 620 N N . ALA A 1 83 ? -8.056 -0.783 1.329 1.00 98.50 83 ALA A N 1
ATOM 621 C CA . ALA A 1 83 ? -8.208 0.486 2.041 1.00 98.50 83 ALA A CA 1
ATOM 622 C C . ALA A 1 83 ? -9.680 0.910 2.181 1.00 98.50 83 ALA A C 1
ATOM 624 O O . ALA A 1 83 ? -10.087 1.417 3.228 1.00 98.50 83 ALA A O 1
ATOM 625 N N . LYS A 1 84 ? -10.508 0.681 1.151 1.00 98.19 84 LYS A N 1
ATOM 626 C CA . LYS A 1 84 ? -11.944 0.997 1.203 1.00 98.19 84 LYS A CA 1
ATOM 627 C C . LYS A 1 84 ? -12.686 0.107 2.203 1.00 98.19 84 LYS A C 1
ATOM 629 O O . LYS A 1 84 ? -13.547 0.606 2.921 1.00 98.19 84 LYS A O 1
ATOM 634 N N . ALA A 1 85 ? -12.333 -1.175 2.278 1.00 98.19 85 ALA A N 1
ATOM 635 C CA . ALA A 1 85 ? -12.932 -2.133 3.205 1.00 98.19 85 ALA A CA 1
ATOM 636 C C . ALA A 1 85 ? -12.381 -2.039 4.640 1.00 98.19 85 ALA A C 1
ATOM 638 O O . ALA A 1 85 ? -12.913 -2.705 5.526 1.00 98.19 85 ALA A O 1
ATOM 639 N N . ARG A 1 86 ? -11.340 -1.226 4.890 1.00 97.81 86 ARG A N 1
ATOM 640 C CA . ARG A 1 86 ? -10.674 -1.110 6.201 1.00 97.81 86 ARG A CA 1
ATOM 641 C C . ARG A 1 86 ? -10.239 -2.472 6.747 1.00 97.81 86 ARG A C 1
ATOM 643 O O . ARG A 1 86 ? -10.517 -2.815 7.896 1.00 97.81 86 ARG A O 1
ATOM 650 N N . VAL A 1 87 ? -9.563 -3.258 5.910 1.00 98.56 87 VAL A N 1
ATOM 651 C CA . VAL A 1 87 ? -9.069 -4.590 6.293 1.00 98.56 87 VAL A CA 1
ATOM 652 C C . VAL A 1 87 ? -8.080 -4.475 7.455 1.00 98.56 87 VAL A C 1
ATOM 654 O O . VAL A 1 87 ? -7.245 -3.570 7.474 1.00 98.56 87 VAL A O 1
ATOM 657 N N . ALA A 1 88 ? -8.160 -5.393 8.420 1.00 98.38 88 ALA A N 1
ATOM 658 C CA . ALA A 1 88 ? -7.234 -5.451 9.548 1.00 98.38 88 ALA A CA 1
ATOM 659 C C . ALA A 1 88 ? -5.785 -5.672 9.078 1.00 98.38 88 ALA A C 1
ATOM 661 O O . ALA A 1 88 ? -5.512 -6.543 8.250 1.00 98.38 88 ALA A O 1
ATOM 662 N N . ALA A 1 89 ? -4.863 -4.884 9.622 1.00 98.38 89 ALA A N 1
ATOM 663 C CA . ALA A 1 89 ? -3.439 -4.996 9.359 1.00 98.38 89 ALA A CA 1
ATOM 664 C C . ALA A 1 89 ? -2.849 -6.172 10.162 1.00 98.38 89 ALA A C 1
ATOM 666 O O . ALA A 1 89 ? -2.946 -6.170 11.393 1.00 98.38 89 ALA A O 1
ATOM 667 N N . PRO A 1 90 ? -2.227 -7.171 9.512 1.00 98.12 90 PRO A N 1
ATOM 668 C CA . PRO A 1 90 ? -1.513 -8.220 10.223 1.00 98.12 90 PRO A CA 1
ATOM 669 C C . PRO A 1 90 ? -0.228 -7.672 10.870 1.00 98.12 90 PRO A C 1
ATOM 671 O O . PRO A 1 90 ? 0.272 -6.604 10.508 1.00 98.12 90 PRO A O 1
ATOM 674 N N . GLY A 1 91 ? 0.314 -8.404 11.848 1.00 97.88 91 GLY A N 1
ATOM 675 C CA . GLY A 1 91 ? 1.519 -7.987 12.579 1.00 97.88 91 GLY A CA 1
ATOM 676 C C . GLY A 1 91 ? 2.769 -7.890 11.697 1.00 97.88 91 GLY A C 1
ATOM 677 O O . GLY A 1 91 ? 3.625 -7.048 11.952 1.00 97.88 91 GLY A O 1
ATOM 678 N N . ASP A 1 92 ? 2.817 -8.699 10.640 1.00 98.06 92 ASP A N 1
ATOM 679 C CA . ASP A 1 92 ? 3.886 -8.829 9.647 1.00 98.06 92 ASP A CA 1
ATOM 680 C C . ASP A 1 92 ? 3.561 -8.105 8.319 1.00 98.06 92 ASP A C 1
ATOM 682 O O . ASP A 1 92 ? 4.031 -8.467 7.239 1.00 98.06 92 ASP A O 1
ATOM 686 N N . LEU A 1 93 ? 2.705 -7.073 8.365 1.00 98.44 93 LEU A N 1
ATOM 687 C CA . LEU A 1 93 ? 2.256 -6.338 7.173 1.00 98.44 93 LEU A CA 1
ATOM 688 C C . LEU A 1 93 ? 3.423 -5.757 6.349 1.00 98.44 93 LEU A C 1
ATOM 690 O O . LEU A 1 93 ? 3.343 -5.688 5.122 1.00 98.44 93 LEU A O 1
ATOM 694 N N . GLY A 1 94 ? 4.505 -5.344 7.015 1.00 97.94 94 GLY A N 1
ATOM 695 C CA . GLY A 1 94 ? 5.706 -4.831 6.353 1.00 97.94 94 GLY A CA 1
ATOM 696 C C . GLY A 1 94 ? 6.450 -5.913 5.569 1.00 97.94 94 GLY A C 1
ATOM 697 O O . GLY A 1 94 ? 6.869 -5.656 4.439 1.00 97.94 94 GLY A O 1
ATOM 698 N N . GLU A 1 95 ? 6.571 -7.124 6.125 1.00 97.75 95 GLU A N 1
ATOM 699 C CA . GLU A 1 95 ? 7.187 -8.265 5.441 1.00 97.75 95 GLU A CA 1
ATOM 700 C C . GLU A 1 95 ? 6.326 -8.778 4.281 1.00 97.75 95 GLU A C 1
ATOM 702 O O . GLU A 1 95 ? 6.858 -9.084 3.214 1.00 97.75 95 GLU A O 1
ATOM 707 N N . GLN A 1 96 ? 5.000 -8.833 4.448 1.00 98.00 96 GLN A N 1
ATOM 708 C CA . GLN A 1 96 ? 4.094 -9.261 3.374 1.00 98.00 96 GLN A CA 1
ATOM 709 C C . GLN A 1 96 ? 4.031 -8.252 2.215 1.00 98.00 96 GLN A C 1
ATOM 711 O O . GLN A 1 96 ? 3.785 -8.636 1.066 1.00 98.00 96 GLN A O 1
ATOM 716 N N . GLY A 1 97 ? 4.241 -6.961 2.500 1.00 97.44 97 GLY A N 1
ATOM 717 C CA . GLY A 1 97 ? 4.322 -5.892 1.507 1.00 97.44 97 GLY A CA 1
ATOM 718 C C . GLY A 1 97 ? 3.132 -5.876 0.545 1.00 97.44 97 GLY A C 1
ATOM 719 O O . GLY A 1 97 ? 1.982 -5.988 0.966 1.00 97.44 97 GLY A O 1
ATOM 720 N N . ALA A 1 98 ? 3.390 -5.758 -0.761 1.00 97.06 98 ALA A N 1
ATOM 721 C CA . ALA A 1 98 ? 2.339 -5.780 -1.785 1.00 97.06 98 ALA A CA 1
ATOM 722 C C . ALA A 1 98 ? 1.620 -7.142 -1.902 1.00 97.06 98 ALA A C 1
ATOM 724 O O . ALA A 1 98 ? 0.476 -7.189 -2.351 1.00 97.06 98 ALA A O 1
ATOM 725 N N . GLY A 1 99 ? 2.238 -8.243 -1.455 1.00 97.69 99 GLY A N 1
ATOM 726 C CA . GLY A 1 99 ? 1.615 -9.571 -1.462 1.00 97.69 99 GLY A CA 1
ATOM 727 C C . GLY A 1 99 ? 0.366 -9.647 -0.577 1.00 97.69 99 GLY A C 1
ATOM 728 O O . GLY A 1 99 ? -0.606 -10.313 -0.941 1.00 97.69 99 GLY A O 1
ATOM 729 N N . PHE A 1 100 ? 0.346 -8.891 0.529 1.00 98.38 100 PHE A N 1
ATOM 730 C CA . PHE A 1 100 ? -0.835 -8.757 1.385 1.00 98.38 100 PHE A CA 1
ATOM 731 C C . PHE A 1 100 ? -2.050 -8.224 0.615 1.00 98.38 100 PHE A C 1
ATOM 733 O O . PHE A 1 100 ? -3.155 -8.719 0.823 1.00 98.38 100 PHE A O 1
ATOM 740 N N . LEU A 1 101 ? -1.862 -7.261 -0.298 1.00 98.31 101 LEU A N 1
ATOM 741 C CA . LEU A 1 101 ? -2.962 -6.632 -1.039 1.00 98.31 101 LEU A CA 1
ATOM 742 C C . LEU A 1 101 ? -3.793 -7.663 -1.793 1.00 98.31 101 LEU A C 1
ATOM 744 O O . LEU A 1 101 ? -5.007 -7.727 -1.623 1.00 98.31 101 LEU A O 1
ATOM 748 N N . LEU A 1 102 ? -3.125 -8.484 -2.603 1.00 98.12 102 LEU A N 1
ATOM 749 C CA . LEU A 1 102 ? -3.776 -9.495 -3.431 1.00 98.12 102 LEU A CA 1
ATOM 750 C C . LEU A 1 102 ? -4.442 -10.567 -2.560 1.00 98.12 102 LEU A C 1
ATOM 752 O O . LEU A 1 102 ? -5.595 -10.930 -2.790 1.00 98.12 102 LEU A O 1
ATOM 756 N N . ALA A 1 103 ? -3.740 -11.032 -1.523 1.00 98.12 103 ALA A N 1
ATOM 757 C CA . ALA A 1 103 ? -4.245 -12.056 -0.613 1.00 98.12 103 ALA A CA 1
ATOM 758 C C . ALA A 1 103 ? -5.454 -11.586 0.215 1.00 98.12 103 ALA A C 1
ATOM 760 O O . ALA A 1 103 ? -6.354 -12.381 0.495 1.00 98.12 103 ALA A O 1
ATOM 761 N N . ALA A 1 104 ? -5.479 -10.316 0.624 1.00 98.00 104 ALA A N 1
ATOM 762 C CA . ALA A 1 104 ? -6.590 -9.716 1.349 1.00 98.00 104 ALA A CA 1
ATOM 763 C C . ALA A 1 104 ? -7.774 -9.423 0.420 1.00 98.00 104 ALA A C 1
ATOM 765 O O . ALA A 1 104 ? -8.903 -9.769 0.756 1.00 98.00 104 ALA A O 1
ATOM 766 N N . ALA A 1 105 ? -7.523 -8.843 -0.758 1.00 97.50 105 ALA A N 1
ATOM 767 C CA . ALA A 1 105 ? -8.568 -8.516 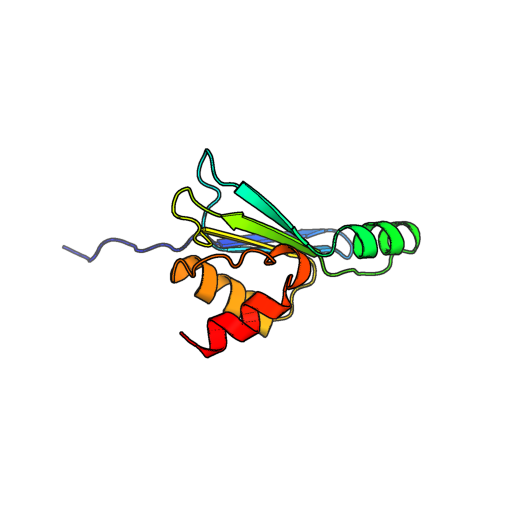-1.724 1.00 97.50 105 ALA A CA 1
ATOM 768 C C . ALA A 1 105 ? -9.305 -9.757 -2.247 1.00 97.50 105 ALA A C 1
ATOM 770 O O . ALA A 1 105 ? -10.506 -9.692 -2.465 1.00 97.50 105 ALA A O 1
ATOM 771 N N . ALA A 1 106 ? -8.628 -10.903 -2.374 1.00 96.81 106 ALA A N 1
ATOM 772 C CA . ALA A 1 106 ? -9.260 -12.166 -2.763 1.00 96.81 106 ALA A CA 1
ATOM 773 C C . ALA A 1 106 ? -10.279 -12.713 -1.737 1.00 96.81 106 ALA A C 1
ATOM 775 O O . ALA A 1 106 ? -10.967 -13.690 -2.026 1.00 96.81 106 ALA A O 1
ATOM 776 N N . LYS A 1 107 ? -10.347 -12.130 -0.531 1.00 94.81 107 LYS A N 1
ATOM 777 C CA . LYS A 1 107 ? -11.255 -12.528 0.559 1.00 94.81 107 LYS A CA 1
ATOM 778 C C . LYS A 1 107 ? -12.383 -11.515 0.806 1.00 94.81 107 LYS A C 1
ATOM 780 O O . LYS A 1 107 ? -13.165 -11.730 1.732 1.00 94.81 107 LYS A O 1
ATOM 785 N N . LEU A 1 108 ? -12.416 -10.415 0.049 1.00 92.31 108 LEU A N 1
ATOM 786 C CA . LEU A 1 108 ? -13.449 -9.373 0.099 1.00 92.31 108 LEU A CA 1
ATOM 787 C C . LEU A 1 108 ? -14.583 -9.694 -0.877 1.00 92.31 108 LEU A C 1
ATOM 789 O O . LEU A 1 108 ? -15.743 -9.407 -0.509 1.00 92.31 108 LEU A O 1
#

Foldseek 3Di:
DDDDDPDFDKDWDDDDPKTKIKTFDQDPPWDKQKAFVVVCVVCVVVVHATWIWIFGADPVQFGGMIMIIPDDPLLVVLRNQRNVVRHHQDPCNRVCGSVCSNVVSVVD

pLDDT: mean 95.92, std 3.85, range [77.0, 98.81]

Organism: NCBI:txid145388